Protein AF-A0A2Z2KL50-F1 (afdb_monomer_lite)

Organism: NCBI:txid414771

Foldseek 3Di:
DLQLLLCLQVPVVLVCVVVVHDLVNSLVVLLVVLLVCLVVVQCVVVVVVVVVCVVCVPDDPPPPDPPPQDPVNVSVLSSLLSSLSSLLSNQLNLQCQAPNPPRSVVSNVLSVVLNCLSPDDPVVVVVVVPDPDPPVVSVVVSVVSSVVSSVSSSVSSVPGDRDND

Sequence (165 aa):
MLIIGYISVSGFLTNYVKLGVTRKHYFSGGLLSALAISIIMLPLSAGLITLVEQLFHSVEPPAIWPDTSSWLGSLLATMFTILVYYTGGWLIGAGFYRYDAALGLLDLAFALVLLFFVTVPVELLHSGKLVNVPPYVYLLVTACLTAAAFWRIKQVTRRVRIKVK

Structure (mmCIF, N/CA/C/O backbone):
data_AF-A0A2Z2KL50-F1
#
_entry.id   AF-A0A2Z2KL50-F1
#
loop_
_atom_site.group_PDB
_atom_site.id
_atom_site.type_symbol
_atom_site.label_atom_id
_atom_site.label_alt_id
_atom_site.label_comp_id
_atom_site.label_asym_id
_atom_site.label_entity_id
_atom_site.label_seq_id
_atom_site.pdbx_PDB_ins_code
_atom_site.Cartn_x
_atom_site.Cartn_y
_atom_site.Cartn_z
_atom_site.occupancy
_atom_site.B_iso_or_equiv
_atom_site.auth_seq_id
_atom_site.auth_comp_id
_atom_site.auth_asym_id
_atom_site.auth_atom_id
_atom_site.pdbx_PDB_model_num
ATOM 1 N N . MET A 1 1 ? 8.443 1.589 4.875 1.00 86.06 1 MET A N 1
ATOM 2 C CA . MET A 1 1 ? 7.066 2.134 4.749 1.00 86.06 1 MET A CA 1
ATOM 3 C C . MET A 1 1 ? 5.973 1.184 5.228 1.00 86.06 1 MET A C 1
ATOM 5 O O . MET A 1 1 ? 4.960 1.660 5.721 1.00 86.06 1 MET A O 1
ATOM 9 N N . LEU A 1 2 ? 6.191 -0.135 5.178 1.00 87.31 2 LEU A N 1
ATOM 10 C CA . LEU A 1 2 ? 5.222 -1.132 5.649 1.00 87.31 2 LEU A CA 1
ATOM 11 C C . LEU A 1 2 ? 4.799 -0.953 7.116 1.00 87.31 2 LEU A C 1
ATOM 13 O O . LEU A 1 2 ? 3.609 -0.913 7.409 1.00 87.31 2 LEU A O 1
ATOM 17 N N . ILE A 1 3 ? 5.758 -0.766 8.027 1.00 88.75 3 ILE A N 1
ATOM 18 C CA . ILE A 1 3 ? 5.472 -0.555 9.459 1.00 88.75 3 ILE A CA 1
ATOM 19 C C . ILE A 1 3 ? 4.617 0.705 9.676 1.00 88.75 3 ILE A C 1
ATOM 21 O O . ILE A 1 3 ? 3.658 0.681 10.442 1.00 88.75 3 ILE A O 1
ATOM 25 N N . ILE A 1 4 ? 4.916 1.790 8.955 1.00 88.25 4 ILE A N 1
ATOM 26 C CA . ILE A 1 4 ? 4.156 3.048 9.036 1.00 88.25 4 ILE A CA 1
ATOM 27 C C . ILE A 1 4 ? 2.714 2.833 8.552 1.00 88.25 4 ILE A C 1
ATOM 29 O O . ILE A 1 4 ? 1.773 3.288 9.201 1.00 88.25 4 ILE A O 1
ATOM 33 N N . GLY A 1 5 ? 2.528 2.086 7.459 1.00 88.12 5 GLY A N 1
ATOM 34 C CA . GLY A 1 5 ? 1.202 1.681 6.990 1.00 88.12 5 GLY A CA 1
ATOM 35 C C . GLY A 1 5 ? 0.439 0.863 8.037 1.00 88.12 5 GLY A C 1
ATOM 36 O O . GLY A 1 5 ? -0.728 1.141 8.300 1.00 88.12 5 GLY A O 1
ATOM 37 N N . TYR A 1 6 ? 1.101 -0.091 8.697 1.00 91.00 6 TYR A N 1
ATOM 38 C CA . TYR A 1 6 ? 0.490 -0.916 9.744 1.00 91.00 6 TYR A CA 1
ATOM 39 C C . TYR A 1 6 ? 0.012 -0.089 10.948 1.00 91.00 6 TYR A C 1
ATOM 41 O O . TYR A 1 6 ? -1.139 -0.213 11.378 1.00 91.00 6 TYR A O 1
ATOM 49 N N . ILE A 1 7 ? 0.870 0.802 11.458 1.00 89.50 7 ILE A N 1
ATOM 50 C CA . ILE A 1 7 ? 0.561 1.668 12.609 1.00 89.50 7 ILE A CA 1
ATOM 51 C C . ILE A 1 7 ? -0.557 2.668 12.274 1.00 89.50 7 ILE A C 1
ATOM 53 O O . ILE A 1 7 ? -1.305 3.081 13.164 1.00 89.50 7 ILE A O 1
ATOM 57 N N . SER A 1 8 ? -0.731 3.007 10.990 1.00 86.38 8 SER A N 1
ATOM 58 C CA . SER A 1 8 ? -1.750 3.954 10.528 1.00 86.38 8 SER A CA 1
ATOM 59 C C . SER A 1 8 ? -3.159 3.615 11.026 1.00 86.38 8 SER A C 1
ATOM 61 O O . SER A 1 8 ? -3.950 4.511 11.323 1.00 86.38 8 SER A O 1
ATOM 63 N N . VAL A 1 9 ? -3.492 2.328 11.154 1.00 83.00 9 VAL A N 1
ATOM 64 C CA . VAL A 1 9 ? -4.817 1.900 11.634 1.00 83.00 9 VAL A CA 1
ATOM 65 C C . VAL A 1 9 ? -4.821 1.684 13.133 1.00 83.00 9 VAL A C 1
ATOM 67 O O . VAL A 1 9 ? -5.689 2.211 13.823 1.00 83.00 9 VAL A O 1
ATOM 70 N N . SER A 1 10 ? -3.869 0.906 13.643 1.00 78.69 10 SER A N 1
ATOM 71 C CA . SER A 1 10 ? -3.866 0.489 15.044 1.00 78.69 10 SER A CA 1
ATOM 72 C C . SER A 1 10 ? -3.672 1.667 16.002 1.00 78.69 10 SER A C 1
ATOM 74 O O . SER A 1 10 ? -4.329 1.708 17.042 1.00 78.69 10 SER A O 1
ATOM 76 N N . GLY A 1 11 ? -2.838 2.644 15.631 1.00 78.06 11 GLY A N 1
ATOM 77 C CA . GLY A 1 11 ? -2.593 3.853 16.415 1.00 78.06 11 GLY A CA 1
ATOM 78 C C . GLY A 1 11 ? -3.544 4.999 16.073 1.00 78.06 11 GLY A C 1
ATOM 79 O O . GLY A 1 11 ? -4.237 5.522 16.947 1.00 78.06 11 GLY A O 1
ATOM 80 N N . PHE A 1 12 ? -3.596 5.412 14.804 1.00 82.56 12 PHE A N 1
ATOM 81 C CA . PHE A 1 12 ? -4.244 6.683 14.466 1.00 82.56 12 PHE A CA 1
ATOM 82 C C . PHE A 1 12 ? -5.761 6.610 14.316 1.00 82.56 12 PHE A C 1
ATOM 84 O O . PHE A 1 12 ? -6.430 7.579 14.663 1.00 82.56 12 PHE A O 1
ATOM 91 N N . LEU A 1 13 ? -6.336 5.492 13.857 1.00 84.19 13 LEU A N 1
ATOM 92 C CA . LEU A 1 13 ? -7.786 5.415 13.640 1.00 84.19 13 LEU A CA 1
ATOM 93 C C . LEU A 1 13 ? -8.565 5.672 14.937 1.00 84.19 13 LEU A C 1
ATOM 95 O O . LEU A 1 13 ? -9.516 6.452 14.945 1.00 84.19 13 LEU A O 1
ATOM 99 N N . THR A 1 14 ? -8.145 5.049 16.039 1.00 83.38 14 THR A N 1
ATOM 100 C CA . THR A 1 14 ? -8.802 5.211 17.343 1.00 83.38 14 THR A CA 1
ATOM 101 C C . THR A 1 14 ? -8.662 6.646 17.860 1.00 83.38 14 THR A C 1
ATOM 103 O O . THR A 1 14 ? -9.643 7.223 18.326 1.00 83.38 14 THR A O 1
ATOM 106 N N . ASN A 1 15 ? -7.480 7.252 17.721 1.00 86.00 15 ASN A N 1
ATOM 107 C CA . ASN A 1 15 ? -7.232 8.630 18.156 1.00 86.00 15 ASN A CA 1
ATOM 108 C C . ASN A 1 15 ? -8.005 9.655 17.316 1.00 86.00 15 ASN A C 1
ATOM 110 O O . ASN A 1 15 ? -8.625 10.559 17.866 1.00 86.00 15 ASN A O 1
ATOM 114 N N . TYR A 1 16 ? -8.047 9.492 15.993 1.00 86.69 16 TYR A N 1
ATOM 115 C CA . TYR A 1 16 ? -8.787 10.393 15.108 1.00 86.69 16 TYR A CA 1
ATOM 116 C C . TYR A 1 16 ? -10.292 10.335 15.336 1.00 86.69 16 TYR A C 1
ATOM 118 O O . TYR A 1 16 ? -10.958 11.367 15.318 1.00 86.69 16 TYR A O 1
ATOM 126 N N . VAL A 1 17 ? -10.831 9.151 15.620 1.00 85.06 17 VAL A N 1
ATOM 127 C CA . VAL A 1 17 ? -12.242 9.020 15.985 1.00 85.06 17 VAL A CA 1
ATOM 128 C C . VAL A 1 17 ? -12.538 9.712 17.318 1.00 85.06 17 VAL A C 1
ATOM 130 O O . VAL A 1 17 ? -13.567 10.376 17.417 1.00 85.06 17 VAL A O 1
ATOM 133 N N . LYS A 1 18 ? -11.648 9.614 18.320 1.00 85.88 18 LYS A N 1
ATOM 134 C CA . LYS A 1 18 ? -11.792 10.348 19.595 1.00 85.88 18 LYS A CA 1
ATOM 135 C C . LYS A 1 18 ? -11.809 11.871 19.388 1.00 85.88 18 LYS A C 1
ATOM 137 O O . LYS A 1 18 ? -12.479 12.571 20.135 1.00 85.88 18 LYS A O 1
ATOM 142 N N . LEU A 1 19 ? -11.139 12.368 18.347 1.00 88.12 19 LEU A N 1
ATOM 143 C CA . LEU A 1 19 ? -11.133 13.779 17.938 1.00 88.12 19 LEU A CA 1
ATOM 144 C C . LEU A 1 19 ? -12.295 14.164 16.995 1.00 88.12 19 LEU A C 1
ATOM 146 O O . LEU A 1 19 ? -12.306 15.266 16.456 1.00 88.12 19 LEU A O 1
ATOM 150 N N . GLY A 1 20 ? -13.266 13.274 16.760 1.00 87.06 20 GLY A N 1
ATOM 151 C CA . GLY A 1 20 ? -14.443 13.557 15.927 1.00 87.06 20 GLY A CA 1
ATOM 152 C C . GLY A 1 20 ? -14.224 13.420 14.414 1.00 87.06 20 GLY A C 1
ATOM 153 O O . GLY A 1 20 ? -15.113 13.751 13.628 1.00 87.06 20 GLY A O 1
ATOM 154 N N . VAL A 1 21 ? -13.076 12.902 13.965 1.00 88.62 21 VAL A N 1
ATOM 155 C CA . VAL A 1 21 ? -12.803 12.697 12.535 1.00 88.62 21 VAL A CA 1
ATOM 156 C C . VAL A 1 21 ? -13.628 11.525 12.002 1.00 88.62 21 VAL A C 1
ATOM 158 O O . VAL A 1 21 ? -13.586 10.405 12.519 1.00 88.62 21 VAL A O 1
ATOM 161 N N . THR A 1 22 ? -14.367 11.756 10.913 1.00 88.25 22 THR A N 1
ATOM 162 C CA . THR A 1 22 ? -15.181 10.701 10.298 1.00 88.25 22 THR A CA 1
ATOM 163 C C . THR A 1 22 ? -14.322 9.680 9.544 1.00 88.25 22 THR A C 1
ATOM 165 O O . THR A 1 22 ? -13.269 9.983 8.979 1.00 88.25 22 THR A O 1
ATOM 168 N N . ARG A 1 23 ? -14.818 8.443 9.442 1.00 83.12 23 ARG A N 1
ATOM 169 C CA . ARG A 1 23 ? -14.135 7.328 8.750 1.00 83.12 23 ARG A CA 1
ATOM 170 C C . ARG A 1 23 ? -13.834 7.618 7.275 1.00 83.12 23 ARG A C 1
ATOM 172 O O . ARG A 1 23 ? -12.876 7.086 6.721 1.00 83.12 23 ARG A O 1
ATOM 179 N N . LYS A 1 24 ? -14.660 8.453 6.633 1.00 84.25 24 LYS A N 1
ATOM 180 C CA . LYS A 1 24 ? -14.462 8.877 5.241 1.00 84.25 24 LYS A CA 1
ATOM 181 C C . LYS A 1 24 ? -13.222 9.765 5.124 1.00 84.25 24 LYS A C 1
ATOM 183 O O . LYS A 1 24 ? -12.409 9.533 4.235 1.00 84.25 24 LYS A O 1
ATOM 188 N N . HIS A 1 25 ? -13.060 10.718 6.042 1.00 86.81 25 HIS A N 1
ATOM 189 C CA . HIS A 1 25 ? -11.886 11.591 6.083 1.00 86.81 25 HIS A CA 1
ATOM 190 C C . HIS A 1 25 ? -10.619 10.828 6.459 1.00 86.81 25 HIS A C 1
ATOM 192 O O . HIS A 1 25 ? -9.580 11.094 5.869 1.00 86.81 25 HIS A O 1
ATOM 198 N N . TYR A 1 26 ? -10.711 9.822 7.334 1.00 88.00 26 TYR A N 1
ATOM 199 C CA . TYR A 1 26 ? -9.582 8.932 7.612 1.00 88.00 26 TYR A CA 1
ATOM 200 C C . TYR A 1 26 ? -9.081 8.218 6.349 1.00 88.00 26 TYR A C 1
ATOM 202 O O . TYR A 1 26 ? -7.890 8.249 6.058 1.00 88.00 26 TYR A O 1
ATOM 210 N N . PHE A 1 27 ? -9.981 7.611 5.566 1.00 88.81 27 PHE A N 1
ATOM 211 C CA . PHE A 1 27 ? -9.579 6.921 4.338 1.00 88.81 27 PHE A CA 1
ATOM 212 C C . PHE A 1 27 ? -8.987 7.887 3.302 1.00 88.81 27 PHE A C 1
ATOM 214 O O . PHE A 1 27 ? -7.934 7.609 2.739 1.00 88.81 27 PHE A O 1
ATOM 221 N N . SER A 1 28 ? -9.635 9.031 3.060 1.00 88.31 28 SER A N 1
ATOM 222 C CA . SER A 1 28 ? -9.119 10.032 2.118 1.00 88.31 28 SER A CA 1
ATOM 223 C C . SER A 1 28 ? -7.779 10.620 2.569 1.00 88.31 28 SER A C 1
ATOM 225 O O . SER A 1 28 ? -6.893 10.794 1.740 1.00 88.31 28 SER A O 1
ATOM 227 N N . GLY A 1 29 ? -7.606 10.864 3.870 1.00 88.25 29 GLY A N 1
ATOM 228 C CA . GLY A 1 29 ? -6.343 11.316 4.451 1.00 88.25 29 GLY A CA 1
ATOM 229 C C . GLY A 1 29 ? -5.239 10.264 4.349 1.00 88.25 29 GLY A C 1
ATOM 230 O O . GLY A 1 29 ? -4.122 10.607 3.985 1.00 88.25 29 GLY A O 1
ATOM 231 N N . GLY A 1 30 ? -5.559 8.987 4.581 1.00 87.69 30 GLY A N 1
ATOM 232 C CA . GLY A 1 30 ? -4.624 7.867 4.423 1.00 87.69 30 GLY A CA 1
ATOM 233 C C . GLY A 1 30 ? -4.195 7.625 2.972 1.00 87.69 30 GLY A C 1
ATOM 234 O O . GLY A 1 30 ? -3.057 7.254 2.700 1.00 87.69 30 GLY A O 1
ATOM 235 N N . LEU A 1 31 ? -5.090 7.871 2.014 1.00 89.50 31 LEU A N 1
ATOM 236 C CA . LEU A 1 31 ? -4.752 7.805 0.594 1.00 89.50 31 LEU A CA 1
ATOM 237 C C . LEU A 1 31 ? -3.873 8.993 0.177 1.00 89.50 31 LEU A C 1
ATOM 239 O O . LEU A 1 31 ? -2.892 8.814 -0.540 1.00 89.50 31 LEU A O 1
ATOM 243 N N . LEU A 1 32 ? -4.189 10.193 0.672 1.00 91.50 32 LEU A N 1
ATOM 244 C CA . LEU A 1 32 ? -3.383 11.388 0.434 1.00 91.50 32 LEU A CA 1
ATOM 245 C C . LEU A 1 32 ? -1.984 11.259 1.050 1.00 91.50 32 LEU A C 1
ATOM 247 O O . LEU A 1 32 ? -1.008 11.621 0.401 1.00 91.50 32 LEU A O 1
ATOM 251 N N . SER A 1 33 ? -1.867 10.707 2.261 1.00 88.44 33 SER A N 1
ATOM 252 C CA . SER A 1 33 ? -0.572 10.475 2.904 1.00 88.44 33 SER A CA 1
ATOM 253 C C . SER A 1 33 ? 0.260 9.448 2.144 1.00 88.44 33 SER A C 1
ATOM 255 O O . SER A 1 33 ? 1.448 9.678 1.951 1.00 88.44 33 SER A O 1
ATOM 257 N N . ALA A 1 34 ? -0.342 8.357 1.658 1.00 88.44 34 ALA A N 1
ATOM 258 C CA . ALA A 1 34 ? 0.356 7.360 0.847 1.00 88.44 34 ALA A CA 1
ATOM 259 C C . ALA A 1 34 ? 0.997 7.992 -0.401 1.00 88.44 34 ALA A C 1
ATOM 261 O O . ALA A 1 34 ? 2.178 7.777 -0.678 1.00 88.44 34 ALA A O 1
ATOM 262 N N . LEU A 1 35 ? 0.229 8.825 -1.112 1.00 90.81 35 LEU A N 1
ATOM 263 C CA . LEU A 1 35 ? 0.703 9.550 -2.289 1.00 90.81 35 LEU A CA 1
ATOM 264 C C . LEU A 1 35 ? 1.775 10.582 -1.921 1.00 90.81 35 LEU A C 1
ATOM 266 O O . LEU A 1 35 ? 2.849 10.585 -2.520 1.00 90.81 35 LEU A O 1
ATOM 270 N N . ALA A 1 36 ? 1.533 11.409 -0.902 1.00 90.50 36 ALA A N 1
ATOM 271 C CA . ALA A 1 36 ? 2.483 12.427 -0.463 1.00 90.50 36 ALA A CA 1
ATOM 272 C C . ALA A 1 36 ? 3.823 11.813 -0.029 1.00 90.50 36 ALA A C 1
ATOM 274 O O . ALA A 1 36 ? 4.875 12.282 -0.451 1.00 90.50 36 ALA A O 1
ATOM 275 N N . ILE A 1 37 ? 3.798 10.722 0.746 1.00 86.56 37 ILE A N 1
ATOM 276 C CA . ILE A 1 37 ? 5.007 10.004 1.170 1.00 86.56 37 ILE A CA 1
ATOM 277 C C . ILE A 1 37 ? 5.764 9.466 -0.046 1.00 86.56 37 ILE A C 1
ATOM 279 O O . ILE A 1 37 ? 6.981 9.615 -0.097 1.00 86.56 37 ILE A O 1
ATOM 283 N N . SER A 1 38 ? 5.070 8.881 -1.029 1.00 85.81 38 SER A N 1
ATOM 284 C CA . SER A 1 38 ? 5.723 8.352 -2.235 1.00 85.81 38 SER A CA 1
ATOM 285 C C . SER A 1 38 ? 6.431 9.435 -3.056 1.00 85.81 38 SER A C 1
ATOM 287 O O . SER A 1 38 ? 7.519 9.190 -3.567 1.00 85.81 38 SER A O 1
ATOM 289 N N . ILE A 1 39 ? 5.856 10.640 -3.125 1.00 86.25 39 ILE A N 1
ATOM 290 C CA . ILE A 1 39 ? 6.430 11.780 -3.848 1.00 86.25 39 ILE A CA 1
ATOM 291 C C . ILE A 1 39 ? 7.604 12.389 -3.072 1.00 86.25 39 ILE A C 1
ATOM 293 O O . ILE A 1 39 ? 8.644 12.666 -3.658 1.00 86.25 39 ILE A O 1
ATOM 297 N N . ILE A 1 40 ? 7.455 12.590 -1.758 1.00 86.44 40 ILE A N 1
ATOM 298 C CA . ILE A 1 40 ? 8.434 13.311 -0.928 1.00 86.44 40 ILE A CA 1
ATOM 299 C C . ILE A 1 40 ? 9.664 12.456 -0.606 1.00 86.44 40 ILE A C 1
ATOM 301 O O . ILE A 1 40 ? 10.776 12.978 -0.556 1.00 86.44 40 ILE A O 1
ATOM 305 N N . MET A 1 41 ? 9.496 11.148 -0.386 1.00 79.69 41 MET A N 1
ATOM 306 C CA . MET A 1 41 ? 10.617 10.277 -0.005 1.00 79.69 41 MET A CA 1
ATOM 307 C C . MET A 1 41 ? 11.676 10.150 -1.095 1.00 79.69 41 MET A C 1
ATOM 309 O O . MET A 1 41 ? 12.825 9.855 -0.787 1.00 79.69 41 MET A O 1
ATOM 313 N N . LEU A 1 42 ? 11.313 10.402 -2.349 1.00 77.06 42 LEU A N 1
ATOM 314 C CA . LEU A 1 42 ? 12.208 10.230 -3.475 1.00 77.06 42 LEU A CA 1
ATOM 315 C C . LEU A 1 42 ? 13.329 11.284 -3.569 1.00 77.06 42 LEU A C 1
ATOM 317 O O . LEU A 1 42 ? 14.497 10.890 -3.586 1.00 77.06 42 LEU A O 1
ATOM 321 N N . PRO A 1 43 ? 13.047 12.605 -3.610 1.00 75.19 43 PRO A N 1
ATOM 322 C CA . PRO A 1 43 ? 14.109 13.609 -3.577 1.00 75.19 43 PRO A CA 1
ATOM 323 C C . PRO A 1 43 ? 14.893 13.540 -2.267 1.00 75.19 43 PRO A C 1
ATOM 325 O O . PRO A 1 43 ? 16.088 13.814 -2.262 1.00 75.19 43 PRO A O 1
ATOM 328 N N . LEU A 1 44 ? 14.249 13.117 -1.174 1.00 81.50 44 LEU A N 1
ATOM 329 C CA . LEU A 1 44 ? 14.923 12.914 0.102 1.00 81.50 44 LEU A CA 1
ATOM 330 C C . LEU A 1 44 ? 15.971 11.794 0.012 1.00 81.50 44 LEU A C 1
ATOM 332 O O . LEU A 1 44 ? 17.108 12.002 0.422 1.00 81.50 44 LEU A O 1
ATOM 336 N N . SER A 1 45 ? 15.623 10.626 -0.543 1.00 75.12 45 SER A N 1
ATOM 337 C CA . SER A 1 45 ? 16.575 9.520 -0.681 1.00 75.12 45 SER A CA 1
ATOM 338 C C . SER A 1 45 ? 17.684 9.840 -1.676 1.00 75.12 45 SER A C 1
ATOM 340 O O . SER A 1 45 ? 18.844 9.576 -1.383 1.00 75.12 45 SER A O 1
ATOM 342 N N . ALA A 1 46 ? 17.351 10.445 -2.820 1.00 75.38 46 ALA A N 1
ATOM 343 C CA . ALA A 1 46 ? 18.347 10.829 -3.816 1.00 75.38 46 ALA A CA 1
ATOM 344 C C . ALA A 1 46 ? 19.306 11.897 -3.268 1.00 75.38 46 ALA A C 1
ATOM 346 O O . ALA A 1 46 ? 20.514 11.753 -3.399 1.00 75.38 46 ALA A O 1
ATOM 347 N N . GLY A 1 47 ? 18.778 12.921 -2.588 1.00 77.94 47 GLY A N 1
ATOM 348 C CA . GLY A 1 47 ? 19.581 13.970 -1.961 1.00 77.94 47 GLY A CA 1
ATOM 349 C C . GLY A 1 47 ? 20.486 13.448 -0.845 1.00 77.94 47 GLY A C 1
ATOM 350 O O . GLY A 1 47 ? 21.613 13.904 -0.707 1.00 77.94 47 GLY A O 1
ATOM 351 N N . LEU A 1 48 ? 20.030 12.465 -0.063 1.00 79.44 48 LEU A N 1
ATOM 352 C CA . LEU A 1 48 ? 20.875 11.821 0.944 1.00 79.44 48 LEU A CA 1
ATOM 353 C C . LEU A 1 48 ? 21.999 10.996 0.311 1.00 79.44 48 LEU A C 1
ATOM 355 O O . LEU A 1 48 ? 23.122 11.053 0.801 1.00 79.44 48 LEU A O 1
ATOM 359 N N . ILE A 1 49 ? 21.718 10.257 -0.767 1.00 79.56 49 ILE A N 1
ATOM 360 C CA . ILE A 1 49 ? 22.738 9.476 -1.478 1.00 79.56 49 ILE A CA 1
ATOM 361 C C . ILE A 1 49 ? 23.799 10.409 -2.068 1.00 79.56 49 ILE A C 1
ATOM 363 O O . ILE A 1 49 ? 24.980 10.203 -1.812 1.00 79.56 49 ILE A O 1
ATOM 367 N N . THR A 1 50 ? 23.398 11.482 -2.755 1.00 79.06 50 THR A N 1
ATOM 368 C CA . THR A 1 50 ? 24.355 12.433 -3.342 1.00 79.06 50 THR A CA 1
ATOM 369 C C . THR A 1 50 ? 25.164 13.179 -2.281 1.00 79.06 50 THR A C 1
ATOM 371 O O . THR A 1 50 ? 26.355 13.410 -2.473 1.00 79.06 50 THR A O 1
ATOM 374 N N . LEU A 1 51 ? 24.564 13.512 -1.132 1.00 79.88 51 LEU A N 1
ATOM 375 C CA . LEU A 1 51 ? 25.290 14.073 0.014 1.00 79.88 51 LEU A CA 1
ATOM 376 C C . LEU A 1 51 ? 26.344 13.099 0.555 1.00 79.88 51 LEU A C 1
ATOM 378 O O . LEU A 1 51 ? 27.459 13.509 0.866 1.00 79.88 51 LEU A O 1
ATOM 382 N N . VAL A 1 52 ? 26.008 11.813 0.661 1.00 81.75 52 VAL A N 1
ATOM 383 C CA . VAL A 1 52 ? 26.947 10.772 1.099 1.00 81.75 52 VAL A CA 1
ATOM 384 C C . VAL A 1 52 ? 28.068 10.592 0.071 1.00 81.75 52 VAL A C 1
ATOM 386 O O . VAL A 1 52 ? 29.235 10.595 0.447 1.00 81.75 52 VAL A O 1
ATOM 389 N N . GLU A 1 53 ? 27.756 10.521 -1.222 1.00 79.94 53 GLU A N 1
ATOM 390 C CA . GLU A 1 53 ? 28.757 10.433 -2.297 1.00 79.94 53 GLU A CA 1
ATOM 391 C C . GLU A 1 53 ? 29.724 11.626 -2.287 1.00 79.94 53 GLU A C 1
ATOM 393 O O . GLU A 1 53 ? 30.933 11.459 -2.466 1.00 79.94 53 GLU A O 1
ATOM 398 N N . GLN A 1 54 ? 29.224 12.832 -2.000 1.00 81.00 54 GLN A N 1
ATOM 399 C CA . GLN A 1 54 ? 30.054 14.029 -1.837 1.00 81.00 54 GLN A CA 1
ATOM 400 C C . GLN A 1 54 ? 31.007 13.954 -0.639 1.00 81.00 54 GLN A C 1
ATOM 402 O O . GLN A 1 54 ? 32.107 14.499 -0.698 1.00 81.00 54 GLN A O 1
ATOM 407 N N . LEU A 1 55 ? 30.625 13.250 0.426 1.00 82.56 55 LEU A N 1
ATOM 408 C CA . LEU A 1 55 ? 31.462 13.063 1.612 1.00 82.56 55 LEU A CA 1
ATOM 409 C C . LEU A 1 55 ? 32.542 11.981 1.427 1.00 82.56 55 LEU A C 1
ATOM 411 O O . LEU A 1 55 ? 33.577 12.052 2.087 1.00 82.56 55 LEU A O 1
ATOM 415 N N . PHE A 1 56 ? 32.332 11.003 0.537 1.00 79.62 56 PHE A N 1
ATOM 416 C CA . PHE A 1 56 ? 33.198 9.823 0.366 1.00 79.62 56 PHE A CA 1
ATOM 417 C C . PHE A 1 56 ? 33.853 9.716 -1.024 1.00 79.62 56 PHE A C 1
ATOM 419 O O . PHE A 1 56 ? 34.085 8.605 -1.491 1.00 79.62 56 PHE A O 1
ATOM 426 N N . HIS A 1 57 ? 34.178 10.846 -1.667 1.00 64.19 57 HIS A N 1
ATOM 427 C CA . HIS A 1 57 ? 34.730 10.996 -3.035 1.00 64.19 57 HIS A CA 1
ATOM 428 C C . HIS A 1 57 ? 35.898 10.068 -3.481 1.00 64.19 57 HIS A C 1
ATOM 430 O O . HIS A 1 57 ? 36.370 10.199 -4.606 1.00 64.19 57 HIS A O 1
ATOM 436 N N . SER A 1 58 ? 36.392 9.142 -2.656 1.00 58.22 58 SER A N 1
ATOM 437 C CA . SER A 1 58 ? 37.486 8.207 -2.950 1.00 58.22 58 SER A CA 1
ATOM 438 C C . SER A 1 58 ? 37.071 6.746 -3.190 1.00 58.22 58 SER A C 1
ATOM 440 O O . SER A 1 58 ? 37.949 5.916 -3.422 1.00 58.22 58 SER A O 1
ATOM 442 N N . VAL A 1 59 ? 35.781 6.397 -3.142 1.00 61.69 59 VAL A N 1
ATOM 443 C CA . VAL A 1 59 ? 35.320 5.019 -3.395 1.00 61.69 59 VAL A CA 1
ATOM 444 C C . VAL A 1 59 ? 34.571 4.967 -4.723 1.00 61.69 59 VAL A C 1
ATOM 446 O O . VAL A 1 59 ? 33.402 5.335 -4.793 1.00 61.69 59 VAL A O 1
ATOM 449 N N . GLU A 1 60 ? 35.244 4.510 -5.782 1.00 59.91 60 GLU A N 1
ATOM 450 C CA . GLU A 1 60 ? 34.579 4.167 -7.043 1.00 59.91 60 GLU A CA 1
ATOM 451 C C . GLU A 1 60 ? 33.541 3.061 -6.775 1.00 59.91 60 GLU A C 1
ATOM 453 O O . GLU A 1 60 ? 33.898 1.994 -6.259 1.00 59.91 60 GLU A O 1
ATOM 458 N N . PRO A 1 61 ? 32.249 3.288 -7.068 1.00 57.56 61 PRO A N 1
ATOM 459 C CA . PRO A 1 61 ? 31.242 2.259 -6.884 1.00 57.56 61 PRO A CA 1
ATOM 460 C C . PRO A 1 61 ? 31.501 1.105 -7.867 1.00 57.56 61 PRO A C 1
ATOM 462 O O . PRO A 1 61 ? 31.783 1.344 -9.043 1.00 57.56 61 PRO A O 1
ATOM 465 N N . PRO A 1 62 ? 31.399 -0.162 -7.427 1.00 51.28 62 PRO A N 1
ATOM 466 C CA . PRO A 1 62 ? 31.554 -1.298 -8.322 1.00 51.28 62 PRO A CA 1
ATOM 467 C C . PRO A 1 62 ? 30.491 -1.246 -9.429 1.00 51.28 62 PRO A C 1
ATOM 469 O O . PRO A 1 62 ? 29.302 -1.084 -9.145 1.00 51.28 62 PRO A O 1
ATOM 472 N N . ALA A 1 63 ? 30.934 -1.429 -10.679 1.00 50.22 63 ALA A N 1
ATOM 473 C CA . ALA A 1 63 ? 30.176 -1.381 -11.940 1.00 50.22 63 ALA A CA 1
ATOM 474 C C . ALA A 1 63 ? 29.130 -2.510 -12.113 1.00 50.22 63 ALA A C 1
ATOM 476 O O . ALA A 1 63 ? 28.972 -3.089 -13.185 1.00 50.22 63 ALA A O 1
ATOM 477 N N . ILE A 1 64 ? 28.443 -2.879 -11.032 1.00 50.25 64 ILE A N 1
ATOM 478 C CA . ILE A 1 64 ? 27.426 -3.936 -10.978 1.00 50.25 64 ILE A CA 1
ATOM 479 C C . ILE A 1 64 ? 26.029 -3.366 -11.303 1.00 50.25 64 ILE A C 1
ATOM 481 O O . ILE A 1 64 ? 25.091 -4.121 -11.548 1.00 50.25 64 ILE A O 1
ATOM 485 N N . TRP A 1 65 ? 25.875 -2.040 -11.343 1.00 46.09 65 TRP A N 1
ATOM 486 C CA . TRP A 1 65 ? 24.597 -1.373 -11.590 1.00 46.09 65 TRP A CA 1
ATOM 487 C C . TRP A 1 65 ? 24.427 -1.119 -13.095 1.00 46.09 65 TRP A C 1
ATOM 489 O O . TRP A 1 65 ? 25.242 -0.411 -13.678 1.00 46.09 65 TRP A O 1
ATOM 499 N N . PRO A 1 66 ? 23.408 -1.689 -13.760 1.00 45.31 66 PRO A N 1
ATOM 500 C CA . PRO A 1 66 ? 23.194 -1.454 -15.181 1.00 45.31 66 PRO A CA 1
ATOM 501 C C . PRO A 1 66 ? 22.822 0.017 -15.432 1.00 45.31 66 PRO A C 1
ATOM 503 O O . PRO A 1 66 ? 21.751 0.474 -15.028 1.00 45.31 66 PRO A O 1
ATOM 506 N N . ASP A 1 67 ? 23.674 0.736 -16.163 1.00 50.47 67 ASP A N 1
ATOM 507 C CA . ASP A 1 67 ? 23.562 2.168 -16.505 1.00 50.47 67 ASP A CA 1
ATOM 508 C C . ASP A 1 67 ? 22.424 2.529 -17.489 1.00 50.47 67 ASP A C 1
ATOM 510 O O . ASP A 1 67 ? 22.452 3.563 -18.152 1.00 50.47 67 ASP A O 1
ATOM 514 N N . THR A 1 68 ? 21.395 1.694 -17.641 1.00 48.78 68 THR A N 1
ATOM 515 C CA . THR A 1 68 ? 20.412 1.842 -18.737 1.00 48.78 68 THR A CA 1
ATOM 516 C C . THR A 1 68 ? 18.988 2.154 -18.294 1.00 48.78 68 THR A C 1
ATOM 518 O O . THR A 1 68 ? 18.094 2.287 -19.132 1.00 48.78 68 THR A O 1
ATOM 521 N N . SER A 1 69 ? 18.747 2.352 -16.997 1.00 58.12 69 SER A N 1
ATOM 522 C CA . SER A 1 69 ? 17.447 2.848 -16.547 1.00 58.12 69 SER A CA 1
ATOM 523 C C . SER A 1 69 ? 17.393 4.370 -16.693 1.00 58.12 69 SER A C 1
ATOM 525 O O . SER A 1 69 ? 18.148 5.103 -16.060 1.00 58.12 69 SER A O 1
ATOM 527 N N . SER A 1 70 ? 16.489 4.875 -17.542 1.00 73.06 70 SER A N 1
ATOM 528 C CA . SER A 1 70 ? 16.156 6.304 -17.553 1.00 73.06 70 SER A CA 1
ATOM 529 C C . SER A 1 70 ? 15.915 6.757 -16.109 1.00 73.06 70 SER A C 1
ATOM 531 O O . SER A 1 70 ? 15.122 6.111 -15.419 1.00 73.06 70 SER A O 1
ATOM 533 N N . TRP A 1 71 ? 16.565 7.836 -15.657 1.00 69.88 71 TRP A N 1
ATOM 534 C CA . TRP A 1 71 ? 16.442 8.332 -14.277 1.00 69.88 71 TRP A CA 1
ATOM 535 C C . TRP A 1 71 ? 14.972 8.439 -13.846 1.00 69.88 71 TRP A C 1
ATOM 537 O O . TRP A 1 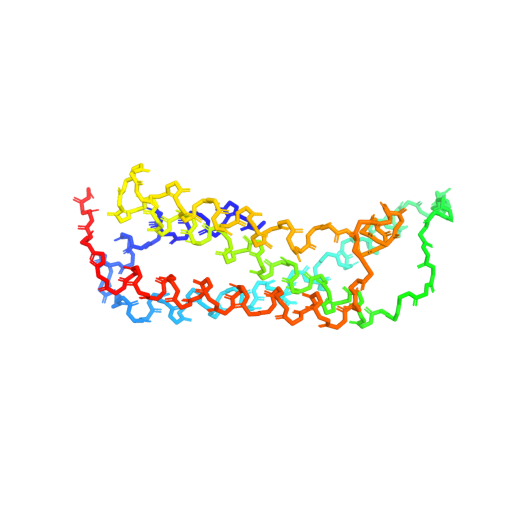71 ? 14.623 8.040 -12.742 1.00 69.88 71 TRP A O 1
ATOM 547 N N . LEU A 1 72 ? 14.098 8.865 -14.767 1.00 70.44 72 LEU A N 1
ATOM 548 C CA . LEU A 1 72 ? 12.650 8.959 -14.588 1.00 70.44 72 LEU A CA 1
ATOM 549 C C . LEU A 1 72 ? 11.956 7.595 -14.404 1.00 70.44 72 LEU A C 1
ATOM 551 O O . LEU A 1 72 ? 11.014 7.483 -13.627 1.00 70.44 72 LEU A O 1
ATOM 555 N N . GLY A 1 73 ? 12.406 6.550 -15.095 1.00 74.75 73 GLY A N 1
ATOM 556 C CA . GLY A 1 73 ? 11.873 5.192 -14.952 1.00 74.75 73 GLY A CA 1
ATOM 557 C C . GLY A 1 73 ? 12.161 4.607 -13.570 1.00 74.75 73 GLY A C 1
ATOM 558 O O . GLY A 1 73 ? 11.246 4.125 -12.903 1.00 74.75 73 GLY A O 1
ATOM 559 N N . SER A 1 74 ? 13.401 4.743 -13.096 1.00 74.31 74 SER A N 1
ATOM 560 C CA . SER A 1 74 ? 13.788 4.365 -11.728 1.00 74.31 74 SER A CA 1
ATOM 561 C C . SER A 1 74 ? 13.047 5.197 -10.684 1.00 74.31 74 SER A C 1
ATOM 563 O O . SER A 1 74 ? 12.650 4.683 -9.635 1.00 74.31 74 SER A O 1
ATOM 565 N N . LEU A 1 75 ? 12.776 6.462 -11.013 1.00 75.38 75 LEU A N 1
ATOM 566 C CA . LEU A 1 75 ? 11.989 7.374 -10.196 1.00 75.38 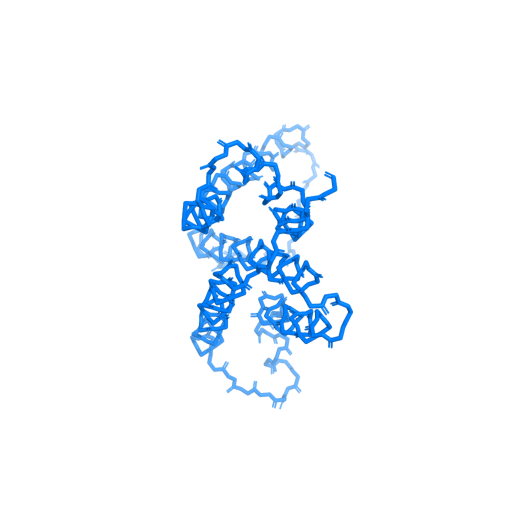75 LEU A CA 1
ATOM 567 C C . LEU A 1 75 ? 10.562 6.844 -9.995 1.00 75.38 75 LEU A C 1
ATOM 569 O O . LEU A 1 75 ? 10.133 6.595 -8.868 1.00 75.38 75 LEU A O 1
ATOM 573 N N . LEU A 1 76 ? 9.853 6.583 -11.092 1.00 78.94 76 LEU A N 1
ATOM 574 C CA . LEU A 1 76 ? 8.484 6.070 -11.072 1.00 78.94 76 LEU A CA 1
ATOM 575 C C . LEU A 1 76 ? 8.391 4.683 -10.420 1.00 78.94 76 LEU A C 1
ATOM 577 O O . LEU A 1 76 ? 7.480 4.441 -9.626 1.00 78.94 76 LEU A O 1
ATOM 581 N N . ALA A 1 77 ? 9.349 3.792 -10.693 1.00 80.31 77 ALA A N 1
ATOM 582 C CA . ALA A 1 77 ? 9.401 2.460 -10.092 1.00 80.31 77 ALA A CA 1
ATOM 583 C C . ALA A 1 77 ? 9.581 2.521 -8.566 1.00 80.31 77 ALA A C 1
ATOM 585 O O . ALA A 1 77 ? 8.903 1.802 -7.825 1.00 80.31 77 ALA A O 1
ATOM 586 N N . THR A 1 78 ? 10.432 3.428 -8.080 1.00 81.88 78 THR A N 1
ATOM 587 C CA . THR A 1 78 ? 10.672 3.617 -6.643 1.00 81.88 78 THR A CA 1
ATOM 588 C C . THR A 1 78 ? 9.447 4.215 -5.949 1.00 81.88 78 THR A C 1
ATOM 590 O O . THR A 1 78 ? 9.027 3.710 -4.905 1.00 81.88 78 THR A O 1
ATOM 593 N N . MET A 1 79 ? 8.815 5.236 -6.544 1.00 84.19 79 MET A N 1
ATOM 594 C CA . MET A 1 79 ? 7.565 5.812 -6.023 1.00 84.19 79 MET A CA 1
ATOM 595 C C . MET A 1 79 ? 6.471 4.750 -5.90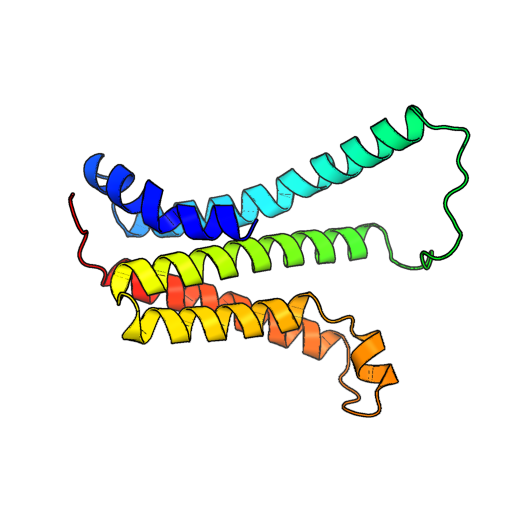4 1.00 84.19 79 MET A C 1
ATOM 597 O O . MET A 1 79 ? 5.807 4.642 -4.870 1.00 84.19 79 MET A O 1
ATOM 601 N N . PHE A 1 80 ? 6.310 3.936 -6.947 1.00 86.25 80 PHE A N 1
ATOM 602 C CA . PHE A 1 80 ? 5.313 2.876 -6.982 1.00 86.25 80 PHE A CA 1
ATOM 603 C C . PHE A 1 80 ? 5.600 1.782 -5.944 1.00 86.25 80 PHE A C 1
ATOM 605 O O . PHE A 1 80 ? 4.699 1.353 -5.224 1.00 86.25 80 PHE A O 1
ATOM 612 N N . THR A 1 81 ? 6.869 1.408 -5.777 1.00 89.19 81 THR A N 1
ATOM 613 C CA . THR A 1 81 ? 7.318 0.477 -4.734 1.00 89.19 81 THR A CA 1
ATOM 614 C C . THR A 1 81 ? 6.972 0.989 -3.337 1.00 89.19 81 THR A C 1
ATOM 616 O O . THR A 1 81 ? 6.346 0.285 -2.542 1.00 89.19 81 THR A O 1
ATOM 619 N N . ILE A 1 82 ? 7.309 2.244 -3.032 1.00 90.19 82 ILE A N 1
ATOM 620 C CA . ILE A 1 82 ? 6.992 2.879 -1.746 1.00 90.19 82 ILE A CA 1
ATOM 621 C C . ILE A 1 82 ? 5.480 2.879 -1.481 1.00 90.19 82 ILE A C 1
ATOM 623 O O . ILE A 1 82 ? 5.049 2.528 -0.375 1.00 90.19 82 ILE A O 1
ATOM 627 N N . LEU A 1 83 ? 4.684 3.238 -2.492 1.00 91.81 83 LEU A N 1
ATOM 628 C CA . LEU A 1 83 ? 3.224 3.248 -2.423 1.00 91.81 83 LEU A CA 1
ATOM 629 C C . LEU A 1 83 ? 2.673 1.855 -2.089 1.00 91.81 83 LEU A C 1
ATOM 631 O O . LEU A 1 83 ? 1.827 1.716 -1.200 1.00 91.81 83 LEU A O 1
ATOM 635 N N . VAL A 1 84 ? 3.186 0.822 -2.757 1.00 93.12 84 VAL A N 1
ATOM 636 C CA . VAL A 1 84 ? 2.843 -0.580 -2.513 1.00 93.12 84 VAL A CA 1
ATOM 637 C C . VAL A 1 84 ? 3.165 -0.981 -1.074 1.00 93.12 84 VAL A C 1
ATOM 639 O O . VAL A 1 84 ? 2.293 -1.505 -0.381 1.00 93.12 84 VAL A O 1
ATOM 642 N N . TYR A 1 85 ? 4.375 -0.700 -0.585 1.00 93.25 85 TYR A N 1
ATOM 643 C CA . TYR A 1 85 ? 4.763 -1.049 0.784 1.00 93.25 85 TYR A CA 1
ATOM 644 C C . TYR A 1 85 ? 3.871 -0.379 1.827 1.00 93.25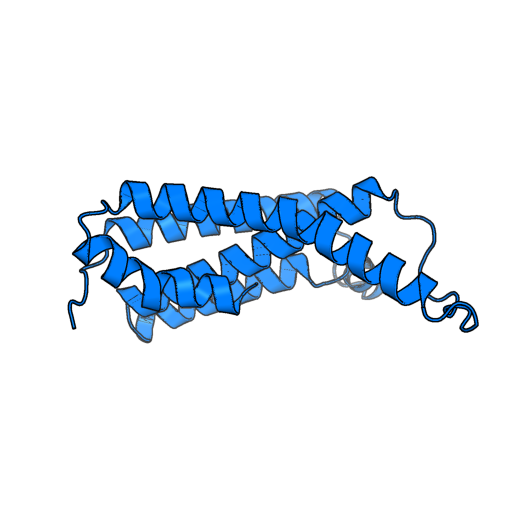 85 TYR A C 1
ATOM 646 O O . TYR A 1 85 ? 3.485 -1.016 2.809 1.00 93.25 85 TYR A O 1
ATOM 654 N N . TYR A 1 86 ? 3.542 0.900 1.630 1.00 94.00 86 TYR A N 1
ATOM 655 C CA . TYR A 1 86 ? 2.623 1.610 2.515 1.00 94.00 86 TYR A CA 1
ATOM 656 C C . TYR A 1 86 ? 1.226 0.978 2.488 1.00 94.00 86 TYR A C 1
ATOM 658 O O . TYR A 1 86 ? 0.656 0.692 3.541 1.00 94.00 86 TYR A O 1
ATOM 666 N N . THR A 1 87 ? 0.699 0.708 1.293 1.00 94.06 87 THR A N 1
ATOM 667 C CA . THR A 1 87 ? -0.637 0.126 1.094 1.00 94.06 87 THR A CA 1
ATOM 668 C C . THR A 1 87 ? -0.733 -1.281 1.678 1.00 94.06 87 THR A C 1
ATOM 670 O O . THR A 1 87 ? -1.710 -1.593 2.354 1.00 94.06 87 THR A O 1
ATOM 673 N N . GLY A 1 88 ? 0.294 -2.112 1.490 1.00 95.00 88 GLY A N 1
ATOM 674 C CA . GLY A 1 88 ? 0.382 -3.447 2.079 1.00 95.00 88 GLY A CA 1
ATOM 675 C C . GLY A 1 88 ? 0.375 -3.395 3.606 1.00 95.00 88 GLY A C 1
ATOM 676 O O . GLY A 1 88 ? -0.416 -4.083 4.244 1.00 95.00 88 GLY A O 1
ATOM 677 N N . GLY A 1 89 ? 1.173 -2.504 4.202 1.00 94.31 89 GLY A N 1
ATOM 678 C CA . GLY A 1 89 ? 1.138 -2.263 5.646 1.00 94.31 89 GLY A CA 1
ATOM 679 C C . GLY A 1 89 ? -0.237 -1.808 6.137 1.00 94.31 89 GLY A C 1
ATOM 680 O O . GLY A 1 89 ? -0.754 -2.334 7.124 1.00 94.31 89 GLY A O 1
ATOM 681 N N . TRP A 1 90 ? -0.857 -0.867 5.419 1.00 94.25 90 TRP A N 1
ATOM 682 C CA . TRP A 1 90 ? -2.185 -0.350 5.742 1.00 94.25 90 TRP A CA 1
ATOM 683 C C . TRP A 1 90 ? -3.259 -1.441 5.685 1.00 94.25 90 TRP A C 1
ATOM 685 O O . TRP A 1 90 ? -4.100 -1.528 6.582 1.00 94.25 90 TRP A O 1
ATOM 695 N N . LEU A 1 91 ? -3.194 -2.317 4.680 1.00 94.75 91 LEU A N 1
ATOM 696 C CA . LEU A 1 91 ? -4.084 -3.463 4.536 1.00 94.75 91 LEU A CA 1
ATOM 697 C C . LEU A 1 91 ? -3.953 -4.437 5.712 1.00 94.75 91 LEU A C 1
ATOM 699 O O . LEU A 1 91 ? -4.971 -4.805 6.299 1.00 94.75 91 LEU A O 1
ATOM 703 N N . ILE A 1 92 ? -2.722 -4.792 6.097 1.00 94.31 92 ILE A N 1
ATOM 704 C CA . ILE A 1 92 ? -2.453 -5.670 7.247 1.00 94.31 92 ILE A CA 1
ATOM 705 C C . ILE A 1 92 ? -3.038 -5.051 8.521 1.00 94.31 92 ILE A C 1
ATOM 707 O O . ILE A 1 92 ? -3.805 -5.696 9.237 1.00 94.31 92 ILE A O 1
ATOM 711 N N . GLY A 1 93 ? -2.729 -3.776 8.782 1.00 91.69 93 GLY A N 1
ATOM 712 C CA . GLY A 1 93 ? -3.234 -3.063 9.956 1.00 91.69 93 GLY A CA 1
ATOM 713 C C . GLY A 1 93 ? -4.763 -3.016 9.992 1.00 91.69 93 GLY A C 1
ATOM 714 O O . GLY A 1 93 ? -5.368 -3.256 11.036 1.00 91.69 93 GLY A O 1
ATOM 715 N N . ALA A 1 94 ? -5.406 -2.771 8.847 1.00 90.94 94 ALA A N 1
ATOM 716 C CA . ALA A 1 94 ? -6.861 -2.740 8.731 1.00 90.94 94 ALA A CA 1
ATOM 717 C C . ALA A 1 94 ? -7.504 -4.113 8.975 1.00 90.94 94 ALA A C 1
ATOM 719 O O . ALA A 1 94 ? -8.519 -4.195 9.675 1.00 90.94 94 ALA A O 1
ATOM 720 N N . GLY A 1 95 ? -6.916 -5.175 8.421 1.00 90.56 95 GLY A N 1
ATOM 721 C CA . GLY A 1 95 ? -7.401 -6.545 8.562 1.00 90.56 95 GLY A CA 1
ATOM 722 C C . GLY A 1 95 ? -7.391 -7.014 10.012 1.00 90.56 95 GLY A C 1
ATOM 723 O O . GLY A 1 95 ? -8.441 -7.371 10.557 1.00 90.56 95 GLY A O 1
ATOM 724 N N . PHE A 1 96 ? -6.232 -6.916 10.670 1.00 91.06 96 PHE A N 1
ATOM 725 C CA . PHE A 1 96 ? -6.086 -7.303 12.076 1.00 91.06 96 PHE A CA 1
ATOM 726 C C . PHE A 1 96 ? -6.899 -6.414 13.024 1.00 91.06 96 PHE A C 1
ATOM 728 O O . PHE A 1 96 ? -7.451 -6.916 13.999 1.00 91.06 96 PHE A O 1
ATOM 735 N N . TYR A 1 97 ? -7.051 -5.115 12.733 1.00 88.69 97 TYR A N 1
ATOM 736 C CA . TYR A 1 97 ? -7.880 -4.234 13.565 1.00 88.69 97 TYR A CA 1
ATOM 737 C C . TYR A 1 97 ? -9.355 -4.661 13.577 1.00 88.69 97 TYR A C 1
ATOM 739 O O . TYR A 1 97 ? -10.020 -4.600 14.614 1.00 88.69 97 TYR A O 1
ATOM 747 N N . ARG A 1 98 ? -9.891 -5.077 12.421 1.00 86.75 98 ARG A N 1
ATOM 748 C CA . ARG A 1 98 ? -11.315 -5.406 12.286 1.00 86.75 98 ARG A CA 1
ATOM 749 C C . ARG A 1 98 ? -11.654 -6.816 12.743 1.00 86.75 98 ARG A C 1
ATOM 751 O O . ARG A 1 98 ? -12.675 -6.995 13.405 1.00 86.75 98 ARG A O 1
ATOM 758 N N . TYR A 1 99 ? -10.893 -7.794 12.273 1.00 85.62 99 TYR A N 1
ATOM 759 C CA . TYR A 1 99 ? -11.279 -9.202 12.329 1.00 85.62 99 TYR A CA 1
ATOM 760 C C . TYR A 1 99 ? -10.425 -10.027 13.288 1.00 85.62 99 TYR A C 1
ATOM 762 O O . TYR A 1 99 ? -10.579 -11.249 13.327 1.00 85.62 99 TYR A O 1
ATOM 770 N N . ASP A 1 100 ? -9.519 -9.372 14.021 1.00 84.56 100 ASP A N 1
ATOM 771 C CA . ASP A 1 100 ? -8.509 -10.040 14.832 1.00 84.56 100 ASP A CA 1
ATOM 772 C C . ASP A 1 100 ? -7.746 -11.075 13.964 1.00 84.56 100 ASP A C 1
ATOM 774 O O . ASP A 1 100 ? -7.531 -10.842 12.768 1.00 84.56 100 ASP A O 1
ATOM 778 N N . ALA A 1 101 ? -7.305 -12.208 14.517 1.00 83.50 101 ALA A N 1
ATOM 779 C CA . ALA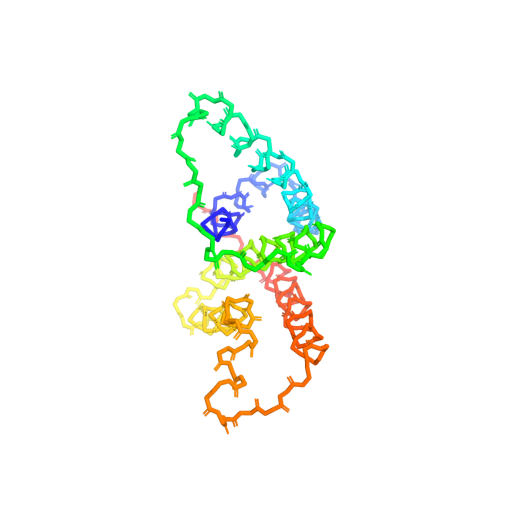 A 1 101 ? -6.457 -13.155 13.784 1.00 83.50 101 ALA A CA 1
ATOM 780 C C . ALA A 1 101 ? -7.155 -13.856 12.596 1.00 83.50 101 ALA A C 1
ATOM 782 O O . ALA A 1 101 ? -6.509 -14.127 11.586 1.00 83.50 101 ALA A O 1
ATOM 783 N N . ALA A 1 102 ? -8.463 -14.133 12.686 1.00 80.19 102 ALA A N 1
ATOM 784 C CA . ALA A 1 102 ? -9.143 -15.076 11.790 1.00 80.19 102 ALA A CA 1
ATOM 785 C C . ALA A 1 102 ? -9.188 -14.628 10.319 1.00 80.19 102 ALA A C 1
ATOM 787 O O . ALA A 1 102 ? -8.892 -15.417 9.426 1.00 80.19 102 ALA A O 1
ATOM 788 N N . LEU A 1 103 ? -9.535 -13.364 10.050 1.00 83.69 103 LEU A N 1
ATOM 789 C CA . LEU A 1 103 ? -9.500 -12.815 8.684 1.00 83.69 103 LEU A CA 1
ATOM 790 C C . LEU A 1 103 ? -8.333 -11.843 8.472 1.00 83.69 103 LEU A C 1
ATOM 792 O O . LEU A 1 103 ? -7.999 -11.559 7.324 1.00 83.69 103 LEU A O 1
ATOM 796 N N . GLY A 1 104 ? -7.670 -11.382 9.542 1.00 87.75 104 GLY A N 1
ATOM 797 C CA . GLY A 1 104 ? -6.442 -10.591 9.428 1.00 87.75 104 GLY A CA 1
ATOM 798 C C . GLY A 1 104 ? -5.324 -11.349 8.706 1.00 87.75 104 GLY A C 1
ATOM 799 O O . GLY A 1 104 ? -4.565 -10.749 7.948 1.00 87.75 104 GLY A O 1
ATOM 800 N N . LEU A 1 105 ? -5.282 -12.680 8.843 1.00 93.06 105 LEU A N 1
ATOM 801 C CA . LEU A 1 105 ? -4.305 -13.528 8.157 1.00 93.06 105 LEU A CA 1
ATOM 802 C C . LEU A 1 105 ? -4.509 -13.579 6.630 1.00 93.06 105 LEU A C 1
ATOM 804 O O . LEU A 1 105 ? -3.537 -13.690 5.888 1.00 93.06 105 LEU A O 1
ATOM 808 N N . LEU A 1 106 ? -5.750 -13.434 6.146 1.00 92.81 106 LEU A N 1
ATOM 809 C CA . LEU A 1 106 ? -6.034 -13.326 4.708 1.00 92.81 106 LEU A CA 1
ATOM 810 C C . LEU A 1 106 ? -5.564 -11.982 4.149 1.00 92.81 106 LEU A C 1
ATOM 812 O O . LEU A 1 106 ? -4.954 -11.940 3.083 1.00 92.81 106 LEU A O 1
ATOM 816 N N . ASP A 1 107 ? -5.820 -10.890 4.874 1.00 93.50 107 ASP A N 1
ATOM 817 C CA . ASP A 1 107 ? -5.351 -9.558 4.481 1.00 93.50 107 ASP A CA 1
ATOM 818 C C . ASP A 1 107 ? -3.801 -9.488 4.532 1.00 93.50 107 ASP A C 1
ATOM 820 O O . ASP A 1 107 ? -3.185 -8.818 3.701 1.00 93.50 107 ASP A O 1
ATOM 824 N N . LEU A 1 108 ? -3.155 -10.256 5.424 1.00 94.62 108 LEU A N 1
ATOM 825 C CA . LEU A 1 108 ? -1.702 -10.477 5.429 1.00 94.62 108 LEU A CA 1
ATOM 826 C C . LEU A 1 108 ? -1.219 -11.256 4.204 1.00 94.62 108 LEU A C 1
ATOM 828 O O . LEU A 1 108 ? -0.294 -10.806 3.533 1.00 94.62 108 LEU A O 1
ATOM 832 N N . ALA A 1 109 ? -1.836 -12.398 3.893 1.00 95.00 109 ALA A N 1
ATOM 833 C CA . ALA A 1 109 ? -1.483 -13.184 2.714 1.00 95.00 109 ALA A CA 1
ATOM 834 C C . ALA A 1 109 ? -1.621 -12.351 1.429 1.00 95.00 109 ALA A C 1
ATOM 836 O O . ALA A 1 109 ? -0.730 -12.358 0.583 1.00 95.00 109 ALA A O 1
ATOM 837 N N . PHE A 1 110 ? -2.689 -11.556 1.319 1.00 94.81 110 PHE A N 1
ATOM 838 C CA . PHE A 1 110 ? -2.885 -10.644 0.194 1.00 94.81 110 PHE A CA 1
ATOM 839 C C . PHE A 1 110 ? -1.795 -9.568 0.121 1.00 94.81 110 PHE A C 1
ATOM 841 O O . PHE A 1 110 ? -1.266 -9.301 -0.957 1.00 94.81 110 PHE A O 1
ATOM 848 N N . ALA A 1 111 ? -1.416 -8.973 1.256 1.00 94.94 111 ALA A N 1
ATOM 849 C CA . ALA A 1 111 ? -0.317 -8.014 1.297 1.00 94.94 111 ALA A CA 1
ATOM 850 C C . ALA A 1 111 ? 1.017 -8.649 0.873 1.00 94.94 111 ALA A C 1
ATOM 852 O O . ALA A 1 111 ? 1.775 -8.016 0.146 1.00 94.94 111 ALA A O 1
ATOM 853 N N . LEU A 1 112 ? 1.293 -9.897 1.264 1.00 94.50 112 LEU A N 1
ATOM 854 C CA . LEU A 1 112 ? 2.501 -10.617 0.847 1.00 94.50 112 LEU A CA 1
ATOM 855 C C . LEU A 1 112 ? 2.530 -10.881 -0.660 1.00 94.50 112 LEU A C 1
ATOM 857 O O . LEU A 1 112 ? 3.566 -10.666 -1.281 1.00 94.50 112 LEU A O 1
ATOM 861 N N . VAL A 1 113 ? 1.402 -11.282 -1.258 1.00 93.62 113 VAL A N 1
ATOM 862 C CA . VAL A 1 113 ? 1.285 -11.420 -2.721 1.00 93.62 113 VAL A CA 1
ATOM 863 C C . VAL A 1 113 ? 1.575 -10.084 -3.398 1.00 93.62 113 VAL A C 1
ATOM 865 O O . VAL A 1 113 ? 2.380 -10.012 -4.320 1.00 93.62 113 VAL A O 1
ATOM 868 N N . LEU A 1 114 ? 0.970 -9.007 -2.906 1.00 93.06 114 LEU A N 1
ATOM 869 C CA . LEU A 1 114 ? 1.164 -7.669 -3.450 1.00 93.06 114 LEU A CA 1
ATOM 870 C C . LEU A 1 114 ? 2.641 -7.234 -3.369 1.00 93.06 114 LEU A C 1
ATOM 872 O O . LEU A 1 114 ? 3.169 -6.687 -4.334 1.00 93.06 114 LEU A O 1
ATOM 876 N N . LEU A 1 115 ? 3.327 -7.528 -2.261 1.00 92.12 115 LEU A N 1
ATOM 877 C CA . LEU A 1 115 ? 4.757 -7.248 -2.100 1.00 92.12 115 LEU A CA 1
ATOM 878 C C . LEU A 1 115 ? 5.629 -8.111 -3.014 1.00 92.12 115 LEU A C 1
ATOM 880 O O . LEU A 1 115 ? 6.561 -7.595 -3.616 1.00 92.12 115 LEU A O 1
ATOM 884 N N . PHE A 1 116 ? 5.312 -9.395 -3.167 1.00 89.69 116 PHE A N 1
ATOM 885 C CA . PHE A 1 116 ? 6.015 -10.284 -4.093 1.00 89.69 116 PHE A CA 1
ATOM 886 C C . PHE A 1 116 ? 5.989 -9.737 -5.530 1.00 89.69 116 PHE A C 1
ATOM 888 O O . PHE A 1 116 ? 7.011 -9.700 -6.209 1.00 89.69 116 PHE A O 1
ATOM 895 N N . PHE A 1 117 ? 4.839 -9.219 -5.967 1.00 86.56 117 PHE A N 1
ATOM 896 C CA . PHE A 1 117 ? 4.669 -8.583 -7.278 1.00 86.56 117 PHE A CA 1
ATOM 897 C C . PHE A 1 117 ? 5.285 -7.180 -7.410 1.00 86.56 117 PHE A C 1
ATOM 899 O O . PHE A 1 117 ? 5.148 -6.561 -8.463 1.00 86.56 117 PHE A O 1
ATOM 906 N N . VAL A 1 118 ? 5.932 -6.637 -6.381 1.00 86.00 118 VAL A N 1
ATOM 907 C CA . VAL A 1 118 ? 6.708 -5.395 -6.526 1.00 86.00 118 VAL A CA 1
ATOM 908 C C . VAL A 1 118 ? 8.202 -5.616 -6.336 1.00 86.00 118 VAL A C 1
ATOM 910 O O . VAL A 1 118 ? 8.998 -4.840 -6.851 1.00 86.00 118 VAL A O 1
ATOM 913 N N . THR A 1 119 ? 8.592 -6.647 -5.583 1.00 83.31 119 THR A N 1
ATOM 914 C CA . THR A 1 119 ? 9.992 -6.885 -5.222 1.00 83.31 119 THR A CA 1
ATOM 915 C C . THR A 1 119 ? 10.711 -7.832 -6.160 1.00 83.31 119 THR A C 1
ATOM 917 O O . THR A 1 119 ? 11.935 -7.776 -6.236 1.00 83.31 119 THR A O 1
ATOM 920 N N . VAL A 1 120 ? 9.993 -8.726 -6.840 1.00 80.88 120 VAL A N 1
ATOM 921 C CA . VAL A 1 120 ? 10.641 -9.725 -7.685 1.00 80.88 120 VAL A CA 1
ATOM 922 C C . VAL A 1 120 ? 11.105 -9.070 -8.990 1.00 80.88 120 VAL A C 1
ATOM 924 O O . VAL A 1 120 ? 10.269 -8.575 -9.747 1.00 80.88 120 VAL A O 1
ATOM 927 N N . PRO A 1 121 ? 12.417 -9.082 -9.296 1.00 68.19 121 PRO A N 1
ATOM 928 C CA . PRO A 1 121 ? 12.906 -8.520 -10.541 1.00 68.19 121 PRO A CA 1
ATOM 929 C C . PRO A 1 121 ? 12.371 -9.331 -11.721 1.00 68.19 121 PRO A C 1
ATOM 931 O O . PRO A 1 121 ? 12.464 -10.560 -11.749 1.00 68.19 121 PRO A O 1
ATOM 934 N N . VAL A 1 122 ? 11.829 -8.631 -12.719 1.00 66.44 122 VAL A N 1
ATOM 935 C CA . VAL A 1 122 ? 11.257 -9.229 -13.938 1.00 66.44 122 VAL A CA 1
ATOM 936 C C . VAL A 1 122 ? 12.280 -10.125 -14.649 1.00 66.44 122 VAL A C 1
ATOM 938 O O . VAL A 1 122 ? 11.922 -11.165 -15.198 1.00 66.44 122 VAL A O 1
ATOM 941 N N . GLU A 1 123 ? 13.562 -9.772 -14.575 1.00 62.38 123 GLU A N 1
ATOM 942 C CA . GLU A 1 123 ? 14.687 -10.538 -15.125 1.00 62.38 123 GLU A CA 1
ATOM 943 C C . GLU A 1 123 ? 14.860 -11.911 -14.460 1.00 62.38 123 GLU A C 1
ATOM 945 O O . GLU A 1 123 ? 15.189 -12.883 -15.136 1.00 62.38 123 GLU A O 1
ATOM 950 N N . LEU A 1 124 ? 14.567 -12.033 -13.161 1.00 65.00 124 LEU A N 1
ATOM 951 C CA . LEU A 1 124 ? 14.645 -13.303 -12.435 1.00 65.00 124 LEU A CA 1
ATOM 952 C C . LEU A 1 124 ? 13.501 -14.250 -12.834 1.00 65.00 124 LEU A C 1
ATOM 954 O O . LEU A 1 124 ? 13.710 -15.459 -12.926 1.00 65.00 124 LEU A O 1
ATOM 958 N N . LEU A 1 125 ? 12.315 -13.707 -13.149 1.00 62.84 125 LEU A N 1
ATOM 959 C CA . LEU A 1 125 ? 11.210 -14.486 -13.728 1.00 62.84 125 LEU A CA 1
ATOM 960 C C . LEU A 1 125 ? 11.550 -15.011 -15.131 1.00 62.84 125 LEU A C 1
ATOM 962 O O . LEU A 1 125 ? 11.227 -16.157 -15.450 1.00 62.84 125 LEU A O 1
ATOM 966 N N . HIS A 1 126 ? 12.219 -14.190 -15.948 1.00 61.97 126 HIS A N 1
ATOM 967 C CA . HIS A 1 126 ? 12.624 -14.561 -17.307 1.00 61.97 126 HIS A CA 1
ATOM 968 C C . HIS A 1 126 ? 13.809 -15.538 -17.324 1.00 61.97 126 HIS A C 1
ATOM 970 O O . HIS A 1 126 ? 13.814 -16.480 -18.115 1.00 61.97 126 HIS A O 1
ATOM 976 N N . SER A 1 127 ? 14.778 -15.365 -16.418 1.00 62.19 127 SER A N 1
ATOM 977 C CA . SER A 1 127 ? 15.939 -16.251 -16.240 1.00 62.19 127 SER A CA 1
ATOM 978 C C . SER A 1 127 ? 15.528 -17.679 -15.845 1.00 62.19 127 SER A C 1
ATOM 980 O O . SER A 1 127 ? 16.136 -18.658 -16.277 1.00 62.19 127 SER A O 1
ATOM 982 N N . GLY A 1 128 ? 14.431 -17.824 -15.095 1.00 56.75 128 GLY A N 1
ATOM 983 C CA . GLY A 1 128 ? 13.975 -19.112 -14.575 1.00 56.75 128 GLY A CA 1
ATOM 984 C C . GLY A 1 128 ? 13.269 -20.055 -15.559 1.00 56.75 128 GLY A C 1
ATOM 985 O O . GLY A 1 128 ? 12.817 -21.104 -15.114 1.00 56.75 128 GLY A O 1
ATOM 986 N N . LYS A 1 129 ? 13.098 -19.723 -16.852 1.00 58.38 129 LYS A N 1
ATOM 987 C CA . LYS A 1 129 ? 12.229 -20.466 -17.810 1.00 58.38 129 LYS A CA 1
ATOM 988 C C . LYS A 1 129 ? 10.764 -20.660 -17.357 1.00 58.38 129 LYS A C 1
ATOM 990 O O . LYS A 1 129 ? 10.009 -21.344 -18.043 1.00 58.38 129 LYS A O 1
ATOM 995 N N . LEU A 1 130 ? 10.345 -20.088 -16.226 1.00 57.69 130 LEU A N 1
ATOM 996 C CA . LEU A 1 130 ? 9.062 -20.400 -15.593 1.00 57.69 130 LEU A CA 1
ATOM 997 C C . LEU A 1 130 ? 7.898 -19.662 -16.257 1.00 57.69 130 LEU A C 1
ATOM 999 O O . LEU A 1 130 ? 6.855 -20.274 -16.463 1.00 57.69 130 LEU A O 1
ATOM 1003 N N . VAL A 1 131 ? 8.058 -18.383 -16.624 1.00 65.75 131 VAL A N 1
ATOM 1004 C CA . VAL A 1 131 ? 7.015 -17.626 -17.333 1.00 65.75 131 VAL A CA 1
ATOM 1005 C C . VAL A 1 131 ? 7.624 -16.459 -18.129 1.00 65.75 131 VAL A C 1
ATOM 1007 O O . VAL A 1 131 ? 8.255 -15.578 -17.552 1.00 65.75 131 VAL A O 1
ATOM 1010 N N . ASN A 1 132 ? 7.412 -16.421 -19.449 1.00 71.44 132 ASN A N 1
ATOM 1011 C CA . ASN A 1 132 ? 7.760 -15.275 -20.302 1.00 71.44 132 ASN A CA 1
ATOM 1012 C C . ASN A 1 132 ? 6.603 -14.263 -20.280 1.00 71.44 132 ASN A C 1
ATOM 1014 O O . ASN A 1 132 ? 5.715 -14.307 -21.133 1.00 71.44 132 ASN A O 1
ATOM 1018 N N . VAL A 1 133 ? 6.551 -13.425 -19.242 1.00 72.31 133 VAL A N 1
ATOM 1019 C CA . VAL A 1 133 ? 5.494 -12.416 -19.089 1.00 72.31 133 VAL A CA 1
ATOM 1020 C C . VAL A 1 133 ? 6.041 -11.049 -19.498 1.00 72.31 133 VAL A C 1
ATOM 1022 O O . VAL A 1 133 ? 6.994 -10.583 -18.873 1.00 72.31 133 VAL A O 1
ATOM 1025 N N . PRO A 1 134 ? 5.430 -10.351 -2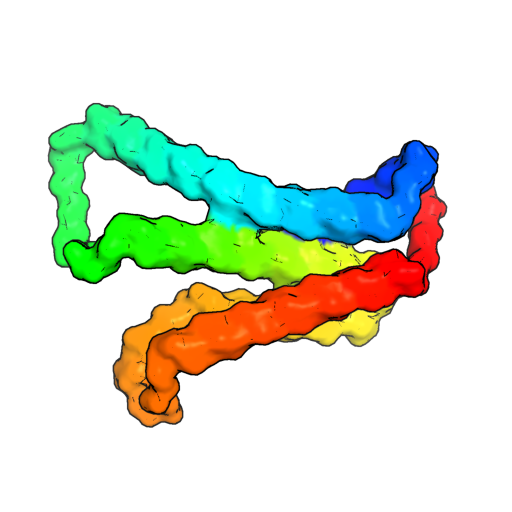0.472 1.00 79.56 134 PRO A N 1
ATOM 1026 C CA . PRO A 1 134 ? 5.864 -9.010 -20.844 1.00 79.56 134 PRO A CA 1
ATOM 1027 C C . PRO A 1 134 ? 5.891 -8.056 -19.631 1.00 79.56 134 PRO A C 1
ATOM 1029 O O . PRO A 1 134 ? 4.943 -8.066 -18.838 1.00 79.56 134 PRO A O 1
ATOM 1032 N N . PRO A 1 135 ? 6.899 -7.170 -19.498 1.00 76.75 135 PRO A N 1
ATOM 1033 C CA . PRO A 1 135 ? 7.030 -6.261 -18.351 1.00 76.75 135 PRO A CA 1
ATOM 1034 C C . PRO A 1 135 ? 5.788 -5.393 -18.088 1.00 76.75 135 PRO A C 1
ATOM 1036 O O . PRO A 1 135 ? 5.433 -5.125 -16.940 1.00 76.75 135 PRO A O 1
ATOM 1039 N N . TYR A 1 136 ? 5.076 -4.997 -19.147 1.00 80.00 136 TYR A N 1
ATOM 1040 C CA . TYR A 1 136 ? 3.845 -4.207 -19.046 1.00 80.00 136 TYR A CA 1
ATOM 1041 C C . TYR A 1 136 ? 2.715 -4.951 -18.327 1.00 80.00 136 TYR A C 1
ATOM 1043 O O . TYR A 1 136 ? 1.935 -4.333 -17.606 1.00 80.00 136 TYR A O 1
ATOM 1051 N N . VAL A 1 137 ? 2.634 -6.275 -18.492 1.00 83.44 137 VAL A N 1
ATOM 1052 C CA . VAL A 1 137 ? 1.630 -7.106 -17.815 1.00 83.44 137 VAL A CA 1
ATOM 1053 C C . VAL A 1 137 ? 1.927 -7.160 -16.321 1.00 83.44 137 VAL A C 1
ATOM 1055 O O . VAL A 1 137 ? 1.003 -7.050 -15.524 1.00 83.44 137 VAL A O 1
ATOM 1058 N N . TYR A 1 138 ? 3.203 -7.255 -15.935 1.00 82.94 138 TYR A N 1
ATOM 1059 C CA . TYR A 1 138 ? 3.608 -7.216 -14.529 1.00 82.94 138 TYR A CA 1
ATOM 1060 C C . TYR A 1 138 ? 3.191 -5.895 -13.872 1.00 82.94 138 TYR A C 1
ATOM 1062 O O . TYR A 1 138 ? 2.493 -5.908 -12.863 1.00 82.94 138 TYR A O 1
ATOM 1070 N N . LEU A 1 139 ? 3.505 -4.758 -14.504 1.00 82.94 139 LEU A N 1
ATOM 1071 C CA . LEU A 1 139 ? 3.097 -3.436 -14.016 1.00 82.94 139 LEU A CA 1
ATOM 1072 C C . LEU A 1 139 ? 1.571 -3.323 -13.877 1.00 82.94 139 LEU A C 1
ATOM 1074 O O . LEU A 1 139 ? 1.076 -2.833 -12.860 1.00 82.94 139 LEU A O 1
ATOM 1078 N N . LEU A 1 140 ? 0.820 -3.808 -14.870 1.00 88.44 140 LEU A N 1
ATOM 1079 C CA . LEU A 1 140 ? -0.643 -3.781 -14.866 1.00 88.44 140 LEU A CA 1
ATOM 1080 C C . LEU A 1 140 ? -1.211 -4.640 -13.726 1.00 88.44 140 LEU A C 1
ATOM 1082 O O . LEU A 1 140 ? -2.071 -4.174 -12.979 1.00 88.44 140 LEU A O 1
ATOM 1086 N N . VAL A 1 141 ? -0.687 -5.853 -13.526 1.00 89.69 141 VAL A N 1
ATOM 1087 C CA . VAL A 1 141 ? -1.079 -6.738 -12.419 1.00 89.69 141 VAL A CA 1
ATOM 1088 C C . VAL A 1 141 ? -0.812 -6.069 -11.073 1.00 89.69 141 VAL A C 1
ATOM 1090 O O . VAL A 1 141 ? -1.717 -6.006 -10.239 1.00 89.69 141 VAL A O 1
ATOM 1093 N N . THR A 1 142 ? 0.376 -5.502 -10.861 1.00 89.50 142 THR A N 1
ATOM 1094 C CA . THR A 1 142 ? 0.715 -4.850 -9.589 1.00 89.50 142 THR A CA 1
ATOM 1095 C C . THR A 1 142 ? -0.139 -3.598 -9.351 1.00 89.50 142 THR A C 1
ATOM 1097 O O . THR A 1 142 ? -0.599 -3.364 -8.229 1.00 89.50 142 THR A O 1
ATOM 1100 N N . ALA A 1 143 ? -0.453 -2.823 -10.396 1.00 91.25 143 ALA A N 1
ATOM 1101 C CA . ALA A 1 143 ? -1.383 -1.693 -10.318 1.00 91.25 143 ALA A CA 1
ATOM 1102 C C . ALA A 1 143 ? -2.809 -2.138 -9.955 1.00 91.25 143 ALA A C 1
ATOM 1104 O O . ALA A 1 143 ? -3.427 -1.563 -9.053 1.00 91.25 143 ALA A O 1
ATOM 1105 N N . CYS A 1 144 ? -3.315 -3.199 -10.587 1.00 94.06 144 CYS A N 1
ATOM 1106 C CA . CYS A 1 144 ? -4.615 -3.787 -10.271 1.00 94.06 144 CYS A CA 1
ATOM 1107 C C . CYS A 1 144 ? -4.678 -4.317 -8.834 1.00 94.06 144 CYS A C 1
ATOM 1109 O O . CYS A 1 144 ? -5.650 -4.042 -8.129 1.00 94.06 144 CYS A O 1
ATOM 1111 N N . LEU A 1 145 ? -3.643 -5.021 -8.367 1.00 94.25 145 LEU A N 1
ATOM 1112 C CA . LEU A 1 145 ? -3.555 -5.511 -6.988 1.00 94.25 145 LEU A CA 1
ATOM 1113 C C . LEU A 1 145 ? -3.537 -4.358 -5.980 1.00 94.25 145 LEU A C 1
ATOM 1115 O O . LEU A 1 145 ? -4.222 -4.419 -4.959 1.00 94.25 145 LEU A O 1
ATOM 1119 N N . THR A 1 146 ? -2.821 -3.277 -6.286 1.00 93.94 146 THR A N 1
ATOM 1120 C CA . THR A 1 146 ? -2.775 -2.079 -5.437 1.00 93.94 146 THR A CA 1
ATOM 1121 C C . THR A 1 146 ? -4.134 -1.379 -5.375 1.00 93.94 146 THR A C 1
ATOM 1123 O O . THR A 1 146 ? -4.608 -1.027 -4.293 1.00 93.94 146 THR A O 1
ATOM 1126 N N . ALA A 1 147 ? -4.828 -1.245 -6.508 1.00 94.94 147 ALA A N 1
ATOM 1127 C CA . ALA A 1 147 ? -6.191 -0.719 -6.546 1.00 94.94 147 ALA A CA 1
ATOM 1128 C C . ALA A 1 147 ? -7.176 -1.609 -5.763 1.00 94.94 147 ALA A C 1
ATOM 1130 O O . ALA A 1 147 ? -8.005 -1.102 -4.999 1.00 94.94 147 ALA A O 1
ATOM 1131 N N . ALA A 1 148 ? -7.052 -2.933 -5.891 1.00 95.44 148 ALA A N 1
ATOM 1132 C CA . ALA A 1 148 ? -7.833 -3.897 -5.123 1.00 95.44 148 ALA A CA 1
ATOM 1133 C C . ALA A 1 148 ? -7.554 -3.784 -3.616 1.00 95.44 148 ALA A C 1
ATOM 1135 O O . ALA A 1 148 ? -8.497 -3.814 -2.822 1.00 95.44 148 ALA A O 1
ATOM 1136 N N . ALA A 1 149 ? -6.298 -3.563 -3.213 1.00 94.94 149 ALA A N 1
ATOM 1137 C CA . ALA A 1 149 ? -5.931 -3.311 -1.822 1.00 94.94 149 ALA A CA 1
ATOM 1138 C C . ALA A 1 149 ? -6.597 -2.037 -1.284 1.00 94.94 149 ALA A C 1
ATOM 1140 O O . ALA A 1 149 ? -7.237 -2.084 -0.233 1.00 94.94 149 ALA A O 1
ATOM 1141 N N . PHE A 1 150 ? -6.551 -0.917 -2.016 1.00 94.44 150 PHE A N 1
ATOM 1142 C CA . PHE A 1 150 ? -7.254 0.308 -1.612 1.00 94.44 150 PHE A CA 1
ATOM 1143 C C . PHE A 1 150 ? -8.764 0.100 -1.493 1.00 94.44 150 PHE A C 1
ATOM 1145 O O . PHE A 1 150 ? -9.392 0.565 -0.535 1.00 94.44 150 PHE A O 1
ATOM 1152 N N . TRP A 1 151 ? -9.363 -0.619 -2.443 1.00 94.75 151 TRP A N 1
ATOM 1153 C CA . TRP A 1 151 ? -10.782 -0.947 -2.391 1.00 94.75 151 TRP A CA 1
ATOM 1154 C C . TRP A 1 151 ? -11.120 -1.804 -1.168 1.00 94.75 151 TRP A C 1
ATOM 1156 O O . TRP A 1 151 ? -12.075 -1.500 -0.446 1.00 94.75 151 TRP A O 1
ATOM 1166 N N . ARG A 1 152 ? -10.300 -2.818 -0.876 1.00 93.19 152 ARG A N 1
ATOM 1167 C CA . ARG A 1 152 ? -10.437 -3.670 0.305 1.00 93.19 152 ARG A CA 1
ATOM 1168 C C . ARG A 1 152 ? -10.313 -2.861 1.596 1.00 93.19 152 ARG A C 1
ATOM 1170 O O . ARG A 1 152 ? -11.205 -2.942 2.440 1.00 93.19 152 ARG A O 1
ATOM 1177 N N . ILE A 1 153 ? -9.296 -2.009 1.720 1.00 92.31 153 ILE A N 1
ATOM 1178 C CA . ILE A 1 153 ? -9.099 -1.110 2.869 1.00 92.31 153 ILE A CA 1
ATOM 1179 C C . ILE A 1 153 ? -10.328 -0.219 3.074 1.00 92.31 153 ILE A C 1
ATOM 1181 O O . ILE A 1 153 ? -10.828 -0.101 4.197 1.00 92.31 153 ILE A O 1
ATOM 1185 N N . LYS A 1 154 ? -10.876 0.365 2.000 1.00 91.38 154 LYS A N 1
ATOM 1186 C CA . LYS A 1 154 ? -12.099 1.184 2.049 1.00 91.38 154 LYS A CA 1
ATOM 1187 C C . LYS A 1 154 ? -13.298 0.390 2.565 1.00 91.38 154 LYS A C 1
ATOM 1189 O O . LYS A 1 154 ? -14.084 0.896 3.366 1.00 91.38 154 LYS A O 1
ATOM 1194 N N . GLN A 1 155 ? -13.472 -0.853 2.119 1.00 89.44 155 GLN A N 1
ATOM 1195 C CA . GLN A 1 155 ? -14.550 -1.715 2.611 1.00 89.44 155 GLN A CA 1
ATOM 1196 C C . GLN A 1 155 ? -14.378 -2.062 4.091 1.00 89.44 155 GLN A C 1
ATOM 1198 O O . GLN A 1 155 ? -15.357 -2.057 4.845 1.00 89.44 155 GLN A O 1
ATOM 1203 N N . VAL A 1 156 ? -13.143 -2.358 4.507 1.00 87.62 156 VAL A N 1
ATOM 1204 C CA . VAL A 1 156 ? -12.812 -2.706 5.888 1.00 87.62 156 VAL A CA 1
ATOM 1205 C C . VAL A 1 156 ? -13.101 -1.522 6.804 1.00 87.62 156 VAL A C 1
ATOM 1207 O O . VAL A 1 156 ? -13.956 -1.638 7.682 1.00 87.62 156 VAL A O 1
ATOM 1210 N N . THR A 1 157 ? -12.504 -0.362 6.532 1.00 85.31 157 THR A N 1
ATOM 1211 C CA . THR A 1 157 ? -12.648 0.861 7.342 1.00 85.31 157 THR A CA 1
ATOM 1212 C C . THR A 1 157 ? -14.087 1.373 7.441 1.00 85.31 157 THR A C 1
ATOM 1214 O O . THR A 1 157 ? -14.485 1.865 8.497 1.00 85.31 157 THR A O 1
ATOM 1217 N N . ARG A 1 158 ? -14.928 1.207 6.407 1.00 82.31 158 ARG A N 1
ATOM 1218 C CA . ARG A 1 158 ? -16.347 1.611 6.483 1.00 82.31 158 ARG A CA 1
ATOM 1219 C C . ARG A 1 158 ? -17.141 0.827 7.533 1.00 82.31 158 ARG A C 1
ATOM 1221 O O . ARG A 1 158 ? -17.994 1.418 8.191 1.00 82.31 158 ARG A O 1
ATOM 1228 N N . ARG A 1 159 ? -16.866 -0.469 7.718 1.00 75.44 159 ARG A N 1
ATOM 1229 C CA . ARG A 1 159 ? -17.681 -1.384 8.549 1.00 75.44 159 ARG A CA 1
ATOM 1230 C C . ARG A 1 159 ? -17.052 -1.754 9.899 1.00 75.44 159 ARG A C 1
ATOM 1232 O O . ARG A 1 159 ? -17.612 -2.564 10.631 1.00 75.44 159 ARG A O 1
ATOM 1239 N N . VAL A 1 160 ? -15.894 -1.193 10.233 1.00 79.12 160 VAL A N 1
ATOM 1240 C CA . VAL A 1 160 ? -15.204 -1.441 11.508 1.00 79.12 160 VAL A CA 1
ATOM 1241 C C . VAL A 1 160 ? -16.024 -0.920 12.699 1.00 79.12 160 VAL A C 1
ATOM 1243 O O . VAL A 1 160 ? -16.570 0.182 12.648 1.00 79.12 160 VAL A O 1
ATOM 1246 N N . ARG A 1 161 ? -16.097 -1.690 13.791 1.00 75.94 161 ARG A N 1
ATOM 1247 C CA . ARG A 1 161 ? -16.508 -1.178 15.110 1.00 75.94 161 ARG A CA 1
ATOM 1248 C C . ARG A 1 161 ? -15.266 -0.618 15.799 1.00 75.94 161 ARG A C 1
ATOM 1250 O O . ARG A 1 161 ? -14.255 -1.308 15.863 1.00 75.94 161 ARG A O 1
ATOM 1257 N N . ILE A 1 162 ? -15.323 0.633 16.252 1.00 75.25 162 ILE A N 1
ATOM 1258 C CA . ILE A 1 162 ? -14.171 1.274 16.892 1.00 75.25 162 ILE A CA 1
ATOM 1259 C C . ILE A 1 162 ? -14.018 0.679 18.288 1.00 75.25 162 ILE A C 1
ATOM 1261 O O . ILE A 1 162 ? -14.926 0.789 19.110 1.00 75.25 162 ILE A O 1
ATOM 1265 N N . LYS A 1 163 ? -12.875 0.037 18.538 1.00 74.88 163 LYS A N 1
ATOM 1266 C CA . LYS A 1 163 ? -12.512 -0.466 19.863 1.00 74.88 163 LYS A CA 1
ATOM 1267 C C . LYS A 1 163 ? -11.987 0.732 20.662 1.00 74.88 163 LYS A C 1
ATOM 1269 O O . LYS A 1 163 ? -10.828 1.110 20.514 1.00 74.88 163 LYS A O 1
ATOM 1274 N N . VAL A 1 164 ? -12.854 1.381 21.440 1.00 68.50 164 VAL A N 1
ATOM 1275 C CA . VAL A 1 164 ? -12.436 2.435 22.375 1.00 68.50 164 VAL A CA 1
ATOM 1276 C C . VAL A 1 164 ? -11.856 1.731 23.598 1.00 68.50 164 VAL A C 1
ATOM 1278 O O . VAL A 1 164 ? -12.601 1.170 24.395 1.00 68.50 164 VAL A O 1
ATOM 1281 N N . LYS A 1 165 ? -10.526 1.680 23.674 1.00 59.28 165 LYS A N 1
ATOM 1282 C CA . LYS A 1 165 ? -9.809 1.442 24.929 1.00 59.28 165 LYS A CA 1
ATOM 1283 C C . LYS A 1 165 ? -9.496 2.779 25.587 1.00 59.28 165 LYS A C 1
ATOM 1285 O O . LYS A 1 165 ? -9.284 3.774 24.838 1.00 59.28 165 LYS A O 1
#

pLDDT: mean 81.64, std 11.97, range [45.31, 95.44]

Secondary structure (DSSP, 8-state):
-HHHHHHIIIIIIHHHHHTT--HHHHHHHHHHHHHHHHHHHHHHHHHHHHHHHHH-TT-PPPTTS-TTS-HHHHHHHHHHHHHHHHHHHHHHHHHHHHHHHHHHHHHHHHHHHHHHHHHS-HHHHHHTTS----HHHHHHHHHHHHHHHHHHHHHHHHHPPP---

Radius of gyration: 18.77 Å; chains: 1; bounding box: 55×34×46 Å